Protein AF-A0A645BBJ2-F1 (afdb_monomer_lite)

Foldseek 3Di:
DWWKKFAAQDADPVPRAGWDQDLVQCWTAGPPPGDTGHDDVDPRIDGDDDLVVLLPGNKMFTWDPHPDPRISDGQDIDHLQRLLPRPSGPSNVVNVCVVCVPPD

Organism: NCBI:txid1076179

InterPro domains:
  IPR027417 P-loop containing nucleoside triphosphate hydrolase [G3DSA:3.40.50.300] (46-95)
  IPR027417 P-loop containing nucleoside triphosphate hydrolase [SSF52540] (46-96)

Sequence (104 aa):
MGVIFISKSYYCEGCGGVMEFNAIAQALKCPNCGTEVEIENNPEDVIEHNLDVIKTADYIIDMGPEGGFGGGTIIATGTPEEIAKNKNSYTGIYLNKVLNPDVY

pLDDT: mean 76.14, std 11.01, range [45.19, 90.12]

Secondary structure (DSSP, 8-state):
--EEEEEPPPB-TTT-PBPEEETTTTEEE-TTT--EEE----TT-EE---HHHHTT-SEEEEEESSSGGG--EEEEEE-HHHHHH-TT-HHHHHHHHHH-TT--

Radius of gyration: 13.92 Å; chains: 1; bounding box: 34×27×42 Å

Structure (mmCIF, N/CA/C/O backbone):
data_AF-A0A645BBJ2-F1
#
_entry.id   AF-A0A645BBJ2-F1
#
loop_
_atom_site.group_PDB
_atom_site.id
_atom_site.type_symbol
_atom_site.label_atom_id
_atom_site.label_alt_id
_atom_site.label_comp_id
_atom_site.label_asym_id
_atom_site.label_entity_id
_atom_site.label_seq_id
_atom_site.pdbx_PDB_ins_code
_atom_site.Cartn_x
_atom_site.Cartn_y
_atom_site.Cartn_z
_atom_site.occupancy
_atom_site.B_iso_or_equiv
_atom_site.auth_seq_id
_atom_site.auth_comp_id
_atom_site.auth_asym_id
_atom_site.auth_atom_id
_atom_site.pdbx_PDB_model_num
ATOM 1 N N . MET A 1 1 ? 14.606 -2.758 -5.106 1.00 45.19 1 MET A N 1
ATOM 2 C CA . MET A 1 1 ? 13.350 -3.532 -5.006 1.00 45.19 1 MET A CA 1
ATOM 3 C C . MET A 1 1 ? 12.550 -2.876 -3.897 1.00 45.19 1 MET A C 1
ATOM 5 O O . MET A 1 1 ? 13.106 -2.744 -2.813 1.00 45.19 1 MET A O 1
ATOM 9 N N . GLY A 1 2 ? 11.367 -2.337 -4.207 1.00 51.59 2 GLY A N 1
ATOM 10 C CA . GLY A 1 2 ? 10.516 -1.673 -3.214 1.00 51.59 2 GLY A CA 1
ATOM 11 C C . GLY A 1 2 ? 10.072 -2.664 -2.142 1.00 51.59 2 GLY A C 1
ATOM 12 O O . GLY A 1 2 ? 9.936 -3.855 -2.424 1.00 51.59 2 GLY A O 1
ATOM 13 N N . VAL A 1 3 ? 9.925 -2.189 -0.911 1.00 54.78 3 VAL A N 1
ATOM 14 C CA . VAL A 1 3 ? 9.377 -2.979 0.192 1.00 54.78 3 VAL A CA 1
ATOM 15 C C . VAL A 1 3 ? 7.876 -2.729 0.201 1.00 54.78 3 VAL A C 1
ATOM 17 O O . VAL A 1 3 ? 7.442 -1.581 0.244 1.00 54.78 3 VAL A O 1
ATOM 20 N N . ILE A 1 4 ? 7.089 -3.794 0.126 1.00 63.06 4 ILE A N 1
ATOM 21 C CA . ILE A 1 4 ? 5.632 -3.707 0.061 1.00 63.06 4 ILE A CA 1
ATOM 22 C C . ILE A 1 4 ? 5.094 -4.129 1.418 1.00 63.06 4 ILE A C 1
ATOM 24 O O . ILE A 1 4 ? 5.397 -5.221 1.900 1.00 63.06 4 ILE A O 1
ATOM 28 N N . PHE A 1 5 ? 4.304 -3.250 2.019 1.00 65.81 5 PHE A N 1
ATOM 29 C CA . PHE A 1 5 ? 3.560 -3.533 3.233 1.00 65.81 5 PHE A CA 1
ATOM 30 C C . PHE A 1 5 ? 2.100 -3.747 2.847 1.00 65.81 5 PHE A C 1
ATOM 32 O O . PHE A 1 5 ? 1.470 -2.880 2.237 1.00 65.81 5 PHE A O 1
ATOM 39 N N . ILE A 1 6 ? 1.578 -4.922 3.176 1.00 63.31 6 ILE A N 1
ATOM 40 C CA . ILE A 1 6 ? 0.155 -5.224 3.129 1.00 63.31 6 ILE A CA 1
ATOM 41 C C . ILE A 1 6 ? -0.401 -4.833 4.486 1.00 63.31 6 ILE A C 1
ATOM 43 O O . ILE A 1 6 ? -0.008 -5.410 5.500 1.00 63.31 6 ILE A O 1
ATOM 47 N N . SER A 1 7 ? -1.319 -3.876 4.494 1.00 63.56 7 SER A N 1
ATOM 48 C CA . SER A 1 7 ? -2.118 -3.603 5.676 1.00 63.56 7 SER A CA 1
ATOM 49 C C . SER A 1 7 ? -3.587 -3.805 5.352 1.00 63.56 7 SER A C 1
ATOM 51 O O . SER A 1 7 ? -4.030 -3.676 4.212 1.00 63.56 7 SER A O 1
ATOM 53 N N . LYS A 1 8 ? -4.394 -4.103 6.363 1.00 65.50 8 LYS A N 1
ATOM 54 C CA . LYS A 1 8 ? -5.833 -3.876 6.230 1.00 65.50 8 LYS A CA 1
ATOM 55 C C . LYS A 1 8 ? -6.125 -2.380 6.199 1.00 65.50 8 LYS A C 1
ATOM 57 O O . LYS A 1 8 ? -5.307 -1.567 6.630 1.00 65.50 8 LYS A O 1
ATOM 62 N N . SER A 1 9 ? -7.306 -2.008 5.708 1.00 64.88 9 SER A N 1
ATOM 63 C CA . SER A 1 9 ? -7.831 -0.664 5.947 1.00 64.88 9 SER A CA 1
ATOM 64 C C . SER A 1 9 ? -7.934 -0.445 7.457 1.00 64.88 9 SER A C 1
ATOM 66 O O . SER A 1 9 ? -8.685 -1.145 8.138 1.00 64.88 9 SER A O 1
ATOM 68 N N . TYR A 1 10 ? -7.170 0.507 7.986 1.00 73.31 10 TYR A N 1
ATOM 69 C CA . TYR A 1 10 ? -7.252 0.859 9.397 1.00 73.31 10 TYR A CA 1
ATOM 70 C C . TYR A 1 10 ? -8.370 1.867 9.603 1.00 73.31 10 TYR A C 1
ATOM 72 O O . TYR A 1 10 ? -8.420 2.911 8.948 1.00 73.31 10 TYR A O 1
ATOM 80 N N . TYR A 1 11 ? -9.262 1.551 10.531 1.00 80.12 11 TYR A N 1
ATOM 81 C CA . TYR A 1 11 ? -10.352 2.428 10.923 1.00 80.12 11 TYR A CA 1
ATOM 82 C C . TYR A 1 11 ? -10.053 3.000 12.298 1.00 80.12 11 TYR A C 1
ATOM 84 O O . TYR A 1 11 ? -9.693 2.278 13.224 1.00 80.12 11 TYR A O 1
ATOM 92 N N . CYS A 1 12 ? -10.228 4.308 12.435 1.00 81.19 12 CYS A N 1
ATOM 93 C CA . CYS A 1 12 ? -10.035 4.980 13.704 1.00 81.19 12 CYS A CA 1
ATOM 94 C C . CYS A 1 12 ? -11.099 4.525 14.702 1.00 81.19 12 CYS A C 1
ATOM 96 O O . CYS A 1 12 ? -12.284 4.763 14.478 1.00 81.19 12 CYS A O 1
ATOM 98 N N . GLU A 1 13 ? -10.689 3.962 15.837 1.00 81.94 13 GLU A N 1
ATOM 99 C CA . GLU A 1 13 ? -11.620 3.553 16.900 1.00 81.94 13 GLU A CA 1
ATOM 100 C C . GLU A 1 13 ? -12.450 4.723 17.451 1.00 81.94 13 GLU A C 1
ATOM 102 O O . GLU A 1 13 ? -13.573 4.533 17.912 1.00 81.94 13 GLU A O 1
ATOM 107 N N . GLY A 1 14 ? -11.925 5.950 17.376 1.00 82.69 14 GLY A N 1
ATOM 108 C CA . GLY A 1 14 ? -12.603 7.140 17.885 1.00 82.69 14 GLY A CA 1
ATOM 109 C C . GLY A 1 14 ? -13.741 7.649 16.998 1.00 82.69 14 GLY A C 1
ATOM 110 O O . GLY A 1 14 ? -14.741 8.142 17.514 1.00 82.69 14 GLY A O 1
ATOM 111 N N . CYS A 1 15 ? -13.607 7.566 15.670 1.00 88.88 15 CYS A N 1
ATOM 112 C CA . CYS A 1 15 ? -14.573 8.180 14.746 1.00 88.88 15 CYS A CA 1
ATOM 113 C C . CYS A 1 15 ? -15.000 7.300 13.562 1.00 88.88 15 CYS A C 1
ATOM 115 O O . CYS A 1 15 ? -15.794 7.746 12.735 1.00 88.88 15 CYS A O 1
ATOM 117 N N . GLY A 1 16 ? -14.462 6.086 13.439 1.00 84.56 16 GLY A N 1
ATOM 118 C CA . GLY A 1 16 ? -14.710 5.170 12.323 1.00 84.56 16 GLY A CA 1
ATOM 119 C C . GLY A 1 16 ? -14.126 5.619 10.978 1.00 84.56 16 GLY A C 1
ATOM 120 O O . GLY A 1 16 ? -14.362 4.967 9.965 1.00 84.56 16 GLY A O 1
ATOM 121 N N . GLY A 1 17 ? -13.387 6.732 10.940 1.00 83.56 17 GLY A N 1
ATOM 122 C CA . GLY A 1 17 ? -12.753 7.233 9.723 1.00 83.56 17 GLY A CA 1
ATOM 123 C C . GLY A 1 17 ? -11.597 6.343 9.273 1.00 83.56 17 GLY A C 1
ATOM 124 O O . GLY A 1 17 ? -10.883 5.789 10.108 1.00 83.56 17 GLY A O 1
ATOM 125 N N . VAL A 1 18 ? -11.392 6.242 7.959 1.00 80.69 18 VAL A N 1
ATOM 126 C CA . VAL A 1 18 ? -10.217 5.570 7.384 1.00 80.69 18 VAL A CA 1
ATOM 127 C C . VAL A 1 18 ? -8.965 6.345 7.785 1.00 80.69 18 VAL A C 1
ATOM 129 O O . VAL A 1 18 ? -8.925 7.571 7.672 1.00 80.69 18 VAL A O 1
ATOM 132 N N . MET A 1 19 ? -7.972 5.638 8.311 1.00 80.25 19 MET A N 1
ATOM 133 C CA . MET A 1 19 ? -6.712 6.219 8.757 1.00 80.25 19 MET A CA 1
ATOM 134 C C . MET A 1 19 ? -5.711 6.269 7.602 1.00 80.25 19 MET A C 1
ATOM 136 O O . MET A 1 19 ? -5.670 5.376 6.758 1.00 80.25 19 MET A O 1
ATOM 140 N N . GLU A 1 20 ? -4.899 7.322 7.573 1.00 77.00 20 GLU A N 1
ATOM 141 C CA . GLU A 1 20 ? -3.861 7.546 6.569 1.00 77.00 20 GLU A CA 1
ATOM 142 C C . GLU A 1 20 ? -2.486 7.260 7.166 1.00 77.00 20 GLU A C 1
ATOM 144 O O . GLU A 1 20 ? -2.206 7.630 8.304 1.00 77.00 20 GLU A O 1
ATOM 149 N N . PHE A 1 21 ? -1.596 6.625 6.409 1.00 75.25 21 PHE A N 1
ATOM 150 C CA . PHE A 1 21 ? -0.253 6.334 6.898 1.00 75.25 21 PHE A CA 1
ATOM 151 C C . PHE A 1 21 ? 0.683 7.545 6.770 1.00 75.25 21 PHE A C 1
ATOM 153 O O . PHE A 1 21 ? 0.854 8.115 5.692 1.00 75.25 21 PHE A O 1
ATOM 160 N N . ASN A 1 22 ? 1.331 7.915 7.873 1.00 71.69 22 ASN A N 1
ATOM 161 C CA . ASN A 1 22 ? 2.369 8.934 7.941 1.00 71.69 22 ASN A CA 1
ATOM 162 C C . ASN A 1 22 ? 3.750 8.268 8.008 1.00 71.69 22 ASN A C 1
ATOM 164 O O . ASN A 1 22 ? 4.170 7.776 9.056 1.00 71.69 22 ASN A O 1
ATOM 168 N N . ALA A 1 23 ? 4.489 8.332 6.898 1.00 57.53 23 ALA A N 1
ATOM 169 C CA . ALA A 1 23 ? 5.826 7.743 6.779 1.00 57.53 23 ALA A CA 1
ATOM 170 C C . ALA A 1 23 ? 6.850 8.322 7.763 1.00 57.53 23 ALA A C 1
ATOM 172 O O . ALA A 1 23 ? 7.754 7.614 8.197 1.00 57.53 23 ALA A O 1
ATOM 173 N N . ILE A 1 24 ? 6.743 9.620 8.069 1.00 65.44 24 ILE A N 1
ATOM 174 C CA . ILE A 1 24 ? 7.727 10.334 8.893 1.00 65.44 24 ILE A CA 1
ATOM 175 C C . ILE A 1 24 ? 7.609 9.868 10.341 1.00 65.44 24 ILE A C 1
ATOM 177 O O . ILE A 1 24 ? 8.617 9.657 11.008 1.00 65.44 24 ILE A O 1
ATOM 181 N N . ALA A 1 25 ? 6.372 9.706 10.806 1.00 66.38 25 ALA A N 1
ATOM 182 C CA . ALA A 1 25 ? 6.068 9.272 12.162 1.00 66.38 25 ALA A CA 1
ATOM 183 C C . ALA A 1 25 ? 5.968 7.745 12.301 1.00 66.38 25 ALA A C 1
ATOM 185 O O . ALA A 1 25 ? 5.832 7.267 13.418 1.00 66.38 25 ALA A O 1
ATOM 186 N N . GLN A 1 26 ? 6.002 6.991 11.192 1.00 68.62 26 GLN A N 1
ATOM 187 C CA . GLN A 1 26 ? 5.695 5.551 11.163 1.00 68.62 26 GLN A CA 1
ATOM 188 C C . GLN A 1 26 ? 4.381 5.231 11.896 1.00 68.62 26 GLN A C 1
ATOM 190 O O . GLN A 1 26 ? 4.255 4.255 12.630 1.00 68.62 26 GLN A O 1
ATOM 195 N N . ALA A 1 27 ? 3.392 6.098 11.698 1.00 76.62 27 ALA A N 1
ATOM 196 C CA . ALA A 1 27 ? 2.139 6.081 12.431 1.00 76.62 27 ALA A CA 1
ATOM 197 C C . ALA A 1 27 ? 0.971 6.283 11.474 1.00 76.62 27 ALA A C 1
ATOM 199 O O . ALA A 1 27 ? 1.091 6.939 10.441 1.00 76.62 27 ALA A O 1
ATOM 200 N N . LEU A 1 28 ? -0.182 5.749 11.830 1.00 81.50 28 LEU A N 1
ATOM 201 C CA . LEU A 1 28 ? -1.434 6.010 11.151 1.00 81.50 28 LEU A CA 1
ATOM 202 C C . LEU A 1 28 ? -2.107 7.216 11.790 1.00 81.50 28 LEU A C 1
ATOM 204 O O . LEU A 1 28 ? -2.313 7.254 13.000 1.00 81.50 28 LEU A O 1
ATOM 208 N N . LYS A 1 29 ? -2.493 8.188 10.973 1.00 85.56 29 LYS A N 1
ATOM 209 C CA . LYS A 1 29 ? -3.176 9.405 11.386 1.00 85.56 29 LYS A CA 1
ATOM 210 C C . LYS A 1 29 ? -4.594 9.416 10.845 1.00 85.56 29 LYS A C 1
ATOM 212 O O . LYS A 1 29 ? -4.821 9.274 9.648 1.00 85.56 29 LYS A O 1
ATOM 217 N N . CYS A 1 30 ? -5.567 9.634 11.717 1.00 85.94 30 CYS A N 1
ATOM 218 C CA . CYS A 1 30 ? -6.939 9.843 11.294 1.00 85.94 30 CYS A CA 1
ATOM 219 C C . CYS A 1 30 ? -7.133 11.293 10.813 1.00 85.94 30 CYS A C 1
ATOM 221 O O . CYS A 1 30 ? -6.994 12.214 11.624 1.00 85.94 30 CYS A O 1
ATOM 223 N N . PRO A 1 31 ? -7.525 11.531 9.548 1.00 84.38 31 PRO A N 1
ATOM 224 C CA . PRO A 1 31 ? -7.780 12.883 9.049 1.00 84.38 31 PRO A CA 1
ATOM 225 C C . PRO A 1 31 ? -9.039 13.518 9.661 1.00 84.38 31 PRO A C 1
ATOM 227 O O . PRO A 1 31 ? -9.182 14.737 9.643 1.00 84.38 31 PRO A O 1
ATOM 230 N N . ASN A 1 32 ? -9.951 12.712 10.217 1.00 86.75 32 ASN A N 1
ATOM 231 C CA . ASN A 1 32 ? -11.235 13.189 10.732 1.00 86.75 32 ASN A CA 1
ATOM 232 C C . ASN A 1 32 ? -11.159 13.684 12.190 1.00 86.75 32 ASN A C 1
ATOM 234 O O . ASN A 1 32 ? -11.730 14.717 12.522 1.00 86.75 32 ASN A O 1
ATOM 238 N N . CYS A 1 33 ? -10.449 12.970 13.069 1.00 89.62 33 CYS A N 1
ATOM 239 C CA . CYS A 1 33 ? -10.337 13.332 14.492 1.00 89.62 33 CYS A CA 1
ATOM 240 C C . CYS A 1 33 ? -8.905 13.621 14.964 1.00 89.62 33 CYS A C 1
ATOM 242 O O . CYS A 1 33 ? -8.720 14.025 16.109 1.00 89.62 33 CYS A O 1
ATOM 244 N N . GLY A 1 34 ? -7.894 13.425 14.113 1.00 85.88 34 GLY A N 1
ATOM 245 C CA . GLY A 1 34 ? -6.493 13.694 14.439 1.00 85.88 34 GLY A CA 1
ATOM 246 C C . GLY A 1 34 ? -5.817 12.641 15.320 1.00 85.88 34 GLY A C 1
ATOM 247 O O . GLY A 1 34 ? -4.676 12.853 15.714 1.00 85.88 34 GLY A O 1
ATOM 248 N N . THR A 1 35 ? -6.488 11.525 15.627 1.00 86.44 35 THR A N 1
ATOM 249 C CA . THR A 1 35 ? -5.890 10.405 16.369 1.00 86.44 35 THR A CA 1
ATOM 250 C C . THR A 1 35 ? -4.702 9.839 15.599 1.00 86.44 35 THR A C 1
ATOM 252 O O . THR A 1 35 ? -4.830 9.553 14.410 1.00 86.44 35 THR A O 1
ATOM 255 N N . GLU A 1 36 ? -3.578 9.656 16.285 1.00 83.25 36 GLU A N 1
ATOM 256 C CA . GLU A 1 36 ? -2.374 9.024 15.749 1.00 83.25 36 GLU A CA 1
ATOM 257 C C . GLU A 1 36 ? -2.119 7.709 16.493 1.00 83.25 36 GLU A C 1
ATOM 259 O O . GLU A 1 36 ? -2.217 7.660 17.719 1.00 83.25 36 GLU A O 1
ATOM 264 N N . VAL A 1 37 ? -1.844 6.644 15.743 1.00 79.00 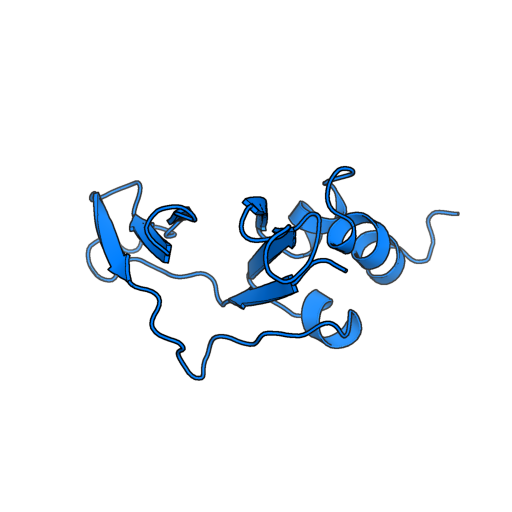37 VAL A N 1
ATOM 265 C CA . VAL A 1 37 ? -1.535 5.305 16.256 1.00 79.00 37 VAL A CA 1
ATOM 266 C C . VAL A 1 37 ? -0.214 4.877 15.638 1.00 79.00 37 VAL A C 1
ATOM 268 O O . VAL A 1 37 ? -0.113 4.796 14.415 1.00 79.00 37 VAL A O 1
ATOM 271 N N . GLU A 1 38 ? 0.805 4.642 16.457 1.00 72.69 38 GLU A N 1
ATOM 272 C CA . GLU A 1 38 ? 2.081 4.106 15.977 1.00 72.69 38 GLU A CA 1
ATOM 273 C C . GLU A 1 38 ? 1.861 2.700 15.412 1.00 72.69 38 GLU A C 1
ATOM 275 O O . GLU A 1 38 ? 1.163 1.884 16.019 1.00 72.69 38 GLU A O 1
ATOM 280 N N . ILE A 1 39 ? 2.422 2.425 14.231 1.00 66.44 39 ILE A N 1
ATOM 281 C CA . ILE A 1 39 ? 2.403 1.065 13.697 1.00 66.44 39 ILE A CA 1
ATOM 282 C C . ILE A 1 39 ? 3.522 0.298 14.399 1.00 66.44 39 ILE A C 1
ATOM 284 O O . ILE A 1 39 ? 4.681 0.325 13.983 1.00 66.44 39 ILE A O 1
ATOM 288 N N . GLU A 1 40 ? 3.177 -0.384 15.486 1.00 58.41 40 GLU A N 1
ATOM 289 C CA . GLU A 1 40 ? 3.977 -1.519 15.932 1.00 58.41 40 GLU A CA 1
ATOM 290 C C . GLU A 1 40 ? 3.825 -2.657 14.915 1.00 58.41 40 GLU A C 1
ATOM 292 O O . GLU A 1 40 ? 2.822 -2.733 14.213 1.00 58.41 40 GLU A O 1
ATOM 297 N N . ASN A 1 41 ? 4.841 -3.514 14.793 1.00 54.78 41 ASN A N 1
ATOM 298 C CA . ASN A 1 41 ? 4.871 -4.631 13.845 1.00 54.78 41 ASN A CA 1
ATOM 299 C C . ASN A 1 41 ? 3.813 -5.679 14.233 1.00 54.78 41 ASN A C 1
ATOM 301 O O . ASN A 1 41 ? 4.111 -6.679 14.893 1.00 54.78 41 ASN A O 1
ATOM 305 N N . ASN A 1 42 ? 2.565 -5.374 13.901 1.00 55.88 42 ASN A N 1
ATOM 306 C CA . ASN A 1 42 ? 1.406 -6.146 14.280 1.00 55.88 42 ASN A CA 1
ATOM 307 C C . ASN A 1 42 ? 1.333 -7.403 13.405 1.00 55.88 42 ASN A C 1
ATOM 309 O O . ASN A 1 42 ? 1.710 -7.368 12.236 1.00 55.88 42 ASN A O 1
ATOM 313 N N . PRO A 1 43 ? 0.835 -8.534 13.926 1.00 54.94 43 PRO A N 1
ATOM 314 C CA . PRO A 1 43 ? 0.740 -9.770 13.150 1.00 54.94 43 PRO A CA 1
ATOM 315 C C . PRO A 1 43 ? -0.212 -9.670 11.942 1.00 54.94 43 PRO A C 1
ATOM 317 O O . PRO A 1 43 ? -0.133 -10.494 11.032 1.00 54.94 43 PRO A O 1
ATOM 320 N N . GLU A 1 44 ? -1.110 -8.686 11.929 1.00 61.09 44 GLU A N 1
ATOM 321 C CA . GLU A 1 44 ? -1.954 -8.308 10.791 1.00 61.09 44 GLU A CA 1
ATOM 322 C C . GLU A 1 44 ? -1.220 -7.552 9.670 1.00 61.09 44 GLU A C 1
ATOM 324 O O . GLU A 1 44 ? -1.761 -7.463 8.563 1.00 61.09 44 GLU A O 1
ATOM 329 N N . ASP A 1 45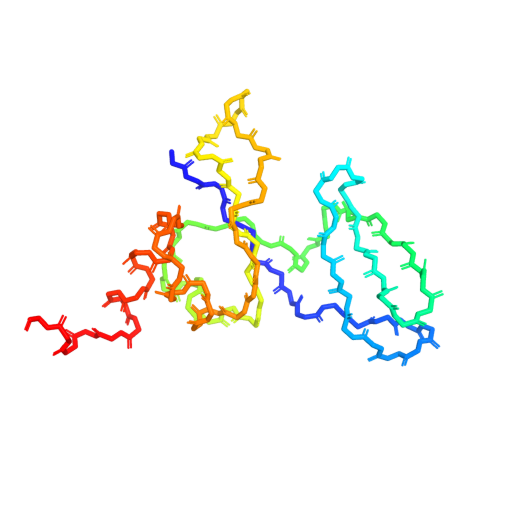 ? 0.000 -7.073 9.920 1.00 67.19 45 ASP A N 1
ATOM 330 C CA . ASP A 1 45 ? 0.822 -6.356 8.950 1.00 67.19 45 ASP A CA 1
ATOM 331 C C . ASP A 1 45 ? 1.815 -7.326 8.319 1.00 67.19 45 ASP A C 1
ATOM 333 O O . ASP A 1 45 ? 2.648 -7.944 8.986 1.00 67.19 45 ASP A O 1
ATOM 337 N N . VAL A 1 46 ? 1.727 -7.484 7.000 1.00 67.00 46 VAL A N 1
ATOM 338 C CA . VAL A 1 46 ? 2.540 -8.470 6.285 1.00 67.00 46 VAL A CA 1
ATOM 339 C C . VAL A 1 46 ? 3.425 -7.764 5.273 1.00 67.00 46 VAL A C 1
ATOM 341 O O . VAL A 1 46 ? 2.946 -7.079 4.372 1.00 67.00 46 VAL A O 1
ATOM 344 N N . ILE A 1 47 ? 4.737 -7.962 5.396 1.00 75.38 47 ILE A N 1
ATOM 345 C CA . ILE A 1 47 ? 5.702 -7.528 4.384 1.00 75.38 47 ILE A CA 1
ATOM 346 C C . ILE A 1 47 ? 5.840 -8.653 3.367 1.00 75.38 47 ILE A C 1
ATOM 348 O O . ILE A 1 47 ? 6.423 -9.691 3.675 1.00 75.38 47 ILE A O 1
ATOM 352 N N . GLU A 1 48 ? 5.323 -8.451 2.158 1.00 75.81 48 GLU A N 1
ATOM 353 C CA . GLU A 1 48 ? 5.286 -9.497 1.137 1.00 75.81 48 GLU A CA 1
ATOM 354 C C . GLU A 1 48 ? 5.660 -8.951 -0.233 1.00 75.81 48 GLU A C 1
ATOM 356 O O . GLU A 1 48 ? 5.349 -7.819 -0.562 1.00 75.81 48 GLU A O 1
ATOM 361 N N . HIS A 1 49 ? 6.325 -9.755 -1.054 1.00 80.94 49 HIS A N 1
ATOM 362 C CA . HIS A 1 49 ? 6.739 -9.367 -2.406 1.00 80.94 49 HIS A CA 1
ATOM 363 C C . HIS A 1 49 ? 6.042 -10.203 -3.485 1.00 80.94 49 HIS A C 1
ATOM 365 O O . HIS A 1 49 ? 6.159 -9.906 -4.676 1.00 80.94 49 HIS A O 1
ATOM 371 N N . ASN A 1 50 ? 5.309 -11.245 -3.086 1.00 81.56 50 ASN A N 1
ATOM 372 C CA . ASN A 1 50 ? 4.510 -12.050 -3.986 1.00 81.56 50 ASN A CA 1
ATOM 373 C C . ASN A 1 50 ? 3.239 -11.308 -4.430 1.00 81.56 50 ASN A C 1
ATOM 375 O O . ASN A 1 50 ? 2.302 -11.106 -3.655 1.00 81.56 50 ASN A O 1
ATOM 379 N N . LEU A 1 51 ? 3.184 -10.956 -5.717 1.00 83.12 51 LEU A N 1
ATOM 380 C CA . LEU A 1 51 ? 2.059 -10.241 -6.326 1.00 83.12 51 LEU A CA 1
ATOM 381 C C . LEU A 1 51 ? 0.725 -10.991 -6.201 1.00 83.12 51 LEU A C 1
ATOM 383 O O . LEU A 1 51 ? -0.323 -10.350 -6.143 1.00 83.12 51 LEU A O 1
ATOM 387 N N . ASP A 1 52 ? 0.745 -12.325 -6.120 1.00 82.19 52 ASP A N 1
ATOM 388 C CA . ASP A 1 52 ? -0.470 -13.122 -5.926 1.00 82.19 52 ASP A CA 1
ATOM 389 C C . ASP A 1 52 ? -1.080 -12.954 -4.534 1.00 82.19 52 ASP A C 1
ATOM 391 O O . ASP A 1 52 ? -2.290 -13.112 -4.386 1.00 82.19 52 ASP A O 1
ATOM 395 N N . VAL A 1 53 ? -0.263 -12.607 -3.538 1.00 80.44 53 VAL A N 1
ATOM 396 C CA . VAL A 1 53 ? -0.724 -12.267 -2.188 1.00 80.44 53 VAL A CA 1
ATOM 397 C C . VAL A 1 53 ? -1.143 -10.798 -2.152 1.00 80.44 53 VAL A C 1
ATOM 399 O O . VAL A 1 53 ? -2.240 -10.472 -1.704 1.00 80.44 53 VAL A O 1
ATOM 402 N N . ILE A 1 54 ? -0.317 -9.917 -2.720 1.00 83.88 54 ILE A N 1
ATOM 403 C CA . ILE A 1 54 ? -0.535 -8.464 -2.726 1.00 83.88 54 ILE A CA 1
ATOM 404 C C . ILE A 1 54 ? -1.842 -8.077 -3.428 1.00 83.88 54 ILE A C 1
ATOM 406 O O . ILE A 1 54 ? -2.548 -7.193 -2.955 1.00 83.88 54 ILE A O 1
ATOM 410 N N . LYS A 1 55 ? -2.221 -8.749 -4.522 1.00 83.25 55 LYS A N 1
ATOM 411 C CA . LYS A 1 55 ? -3.483 -8.458 -5.230 1.00 83.25 55 LYS A CA 1
ATOM 412 C C . LYS A 1 55 ? -4.740 -8.718 -4.395 1.00 83.25 55 LYS A C 1
ATOM 414 O O . LYS A 1 55 ? -5.806 -8.243 -4.760 1.00 83.25 55 LYS A O 1
ATOM 419 N N . THR A 1 56 ? -4.629 -9.512 -3.329 1.00 82.56 56 THR A N 1
ATOM 420 C CA . THR A 1 56 ? -5.743 -9.820 -2.418 1.00 82.56 56 THR A CA 1
ATOM 421 C C . THR A 1 56 ? -5.780 -8.913 -1.190 1.00 82.56 56 THR A C 1
ATOM 423 O O . THR A 1 56 ? -6.644 -9.087 -0.337 1.00 82.56 56 THR A O 1
ATOM 426 N N . ALA A 1 57 ? -4.841 -7.970 -1.086 1.00 81.69 57 ALA A N 1
ATOM 427 C CA . ALA A 1 57 ? -4.785 -7.018 0.008 1.00 81.69 57 ALA A CA 1
ATOM 428 C C . ALA A 1 57 ? -5.967 -6.043 -0.034 1.00 81.69 57 ALA A C 1
ATOM 430 O O . ALA A 1 57 ? -6.365 -5.582 -1.100 1.00 81.69 57 ALA A O 1
ATOM 431 N N . ASP A 1 58 ? -6.463 -5.661 1.140 1.00 80.19 58 ASP A N 1
ATOM 432 C CA . ASP A 1 58 ? -7.444 -4.579 1.2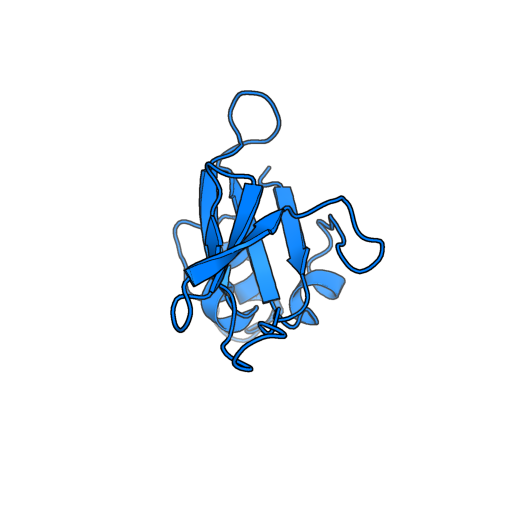60 1.00 80.19 58 ASP A CA 1
ATOM 433 C C . ASP A 1 58 ? -6.773 -3.202 1.090 1.00 80.19 58 ASP A C 1
ATOM 435 O O . ASP A 1 58 ? -7.370 -2.258 0.570 1.00 80.19 58 ASP A O 1
ATOM 439 N N . TYR A 1 59 ? -5.516 -3.079 1.528 1.00 81.62 59 TYR A N 1
ATOM 440 C CA . TYR A 1 59 ? -4.729 -1.857 1.445 1.00 81.62 59 TYR A CA 1
ATOM 441 C C . TYR A 1 59 ? -3.234 -2.174 1.299 1.00 81.62 59 TYR A C 1
ATOM 443 O O . TYR A 1 59 ? -2.712 -3.164 1.813 1.00 81.62 59 TYR A O 1
ATOM 451 N N . ILE A 1 60 ? -2.526 -1.332 0.560 1.00 83.38 60 ILE A N 1
ATOM 452 C CA . ILE A 1 60 ? -1.105 -1.480 0.270 1.00 83.38 60 ILE A CA 1
ATOM 453 C C . ILE A 1 60 ? -0.412 -0.165 0.586 1.00 83.38 60 ILE A C 1
ATOM 455 O O . ILE A 1 60 ? -0.874 0.913 0.206 1.00 83.38 60 ILE A O 1
ATOM 459 N N . ILE A 1 61 ? 0.747 -0.277 1.222 1.00 82.50 61 ILE A N 1
ATOM 460 C CA . ILE A 1 61 ? 1.716 0.799 1.373 1.00 82.50 61 ILE A CA 1
ATOM 461 C C . ILE A 1 61 ? 2.959 0.385 0.579 1.00 82.50 61 ILE A C 1
ATOM 463 O O . ILE A 1 61 ? 3.692 -0.531 0.959 1.00 82.50 61 ILE A O 1
ATOM 467 N N . ASP A 1 62 ? 3.179 1.044 -0.557 1.00 82.56 62 ASP A N 1
ATOM 468 C CA . ASP A 1 62 ? 4.341 0.810 -1.409 1.00 82.56 62 ASP A CA 1
ATOM 469 C C . ASP A 1 62 ? 5.487 1.733 -0.993 1.00 82.56 62 ASP A C 1
ATOM 471 O O . ASP A 1 62 ? 5.418 2.959 -1.156 1.00 82.56 62 ASP A O 1
ATOM 475 N N . MET A 1 63 ? 6.551 1.140 -0.452 1.00 7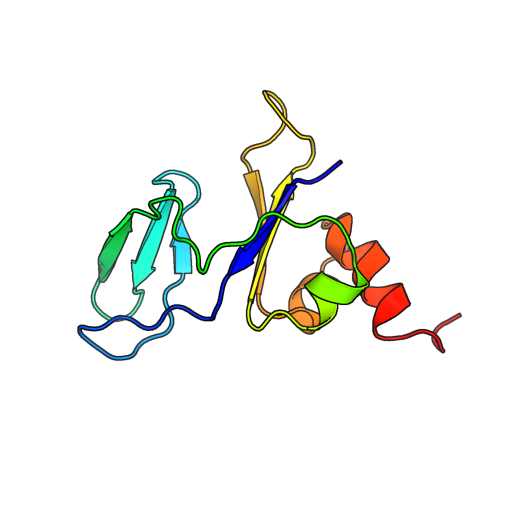8.94 63 MET A N 1
ATOM 476 C CA . MET A 1 63 ? 7.731 1.860 0.008 1.00 78.94 63 MET A CA 1
ATOM 477 C C . MET A 1 63 ? 8.910 1.649 -0.941 1.00 78.94 63 MET A C 1
ATOM 479 O O . MET A 1 63 ? 9.219 0.539 -1.374 1.00 78.94 63 MET A O 1
ATOM 483 N N . GLY A 1 64 ? 9.623 2.727 -1.243 1.00 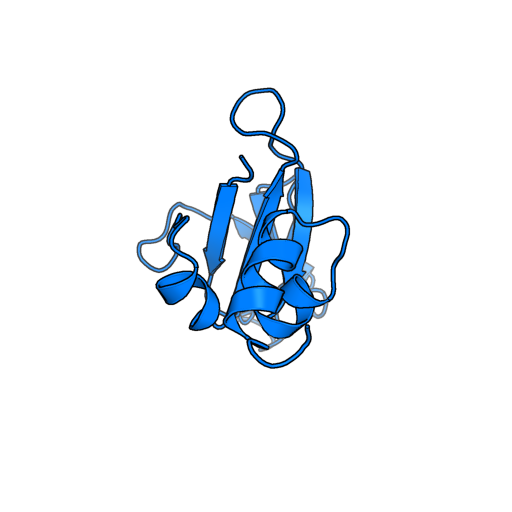74.12 64 GLY A N 1
ATOM 484 C CA . GLY A 1 64 ? 10.740 2.705 -2.180 1.00 74.12 64 GLY A CA 1
ATOM 485 C C . GLY A 1 64 ? 11.493 4.034 -2.214 1.00 74.12 64 GLY A C 1
ATOM 486 O O . GLY A 1 64 ? 11.402 4.807 -1.257 1.00 74.12 64 GLY A O 1
ATOM 487 N N . PRO A 1 65 ? 12.252 4.319 -3.291 1.00 65.69 65 PRO A N 1
ATOM 488 C CA . PRO A 1 65 ? 12.423 3.519 -4.516 1.00 65.69 65 PRO A CA 1
ATOM 489 C C . PRO A 1 65 ? 13.323 2.278 -4.343 1.00 65.69 65 PRO A C 1
ATOM 491 O O . PRO A 1 65 ? 13.239 1.337 -5.137 1.00 65.69 65 PRO A O 1
ATOM 494 N N . GLU A 1 66 ? 14.154 2.243 -3.298 1.00 65.75 66 GLU A N 1
ATOM 495 C CA . GLU A 1 66 ? 15.015 1.104 -2.960 1.00 65.75 66 GLU A CA 1
ATOM 496 C C . GLU A 1 66 ? 14.683 0.504 -1.582 1.00 65.75 66 GLU A C 1
ATOM 498 O O . GLU A 1 66 ? 13.803 0.988 -0.876 1.00 65.75 66 GLU A O 1
ATOM 503 N N . GLY A 1 67 ? 15.363 -0.586 -1.215 1.00 61.88 67 GLY A N 1
ATOM 504 C CA . GLY A 1 67 ? 15.322 -1.155 0.134 1.00 61.88 67 GLY A CA 1
ATOM 505 C C . GLY A 1 67 ? 16.546 -0.719 0.947 1.00 61.88 67 GLY A C 1
ATOM 506 O O . GLY A 1 67 ? 17.586 -0.383 0.381 1.00 61.88 67 GLY A O 1
ATOM 507 N N . GLY A 1 68 ? 16.454 -0.736 2.278 1.00 62.62 68 GLY A N 1
ATOM 508 C CA . GLY A 1 68 ? 17.554 -0.312 3.156 1.00 62.62 68 GLY A CA 1
ATOM 509 C C . GLY A 1 68 ? 17.716 1.212 3.211 1.00 62.62 68 GLY A C 1
ATOM 510 O O . GLY A 1 68 ? 16.727 1.936 3.224 1.00 62.62 68 GLY A O 1
ATOM 511 N N . PHE A 1 69 ? 18.956 1.714 3.243 1.00 58.38 69 PHE A N 1
ATOM 512 C CA . PHE A 1 69 ? 19.255 3.151 3.405 1.00 58.38 69 PHE A CA 1
ATOM 513 C C . PHE A 1 69 ? 18.721 4.053 2.275 1.00 58.38 69 PHE A C 1
ATOM 515 O O . PHE A 1 69 ? 18.546 5.246 2.498 1.00 58.38 69 PHE A O 1
ATOM 522 N N . GLY A 1 70 ? 18.477 3.502 1.079 1.00 59.41 70 GLY A N 1
ATOM 523 C CA . GLY A 1 70 ? 17.873 4.212 -0.060 1.00 59.41 70 GLY A CA 1
ATOM 524 C C . GLY A 1 70 ? 16.347 4.076 -0.154 1.00 59.41 70 GLY A C 1
ATOM 525 O O . GLY A 1 70 ? 15.749 4.523 -1.132 1.00 59.41 70 GLY A O 1
ATOM 526 N N . GLY A 1 71 ? 15.729 3.410 0.824 1.00 63.62 71 GLY A N 1
ATOM 527 C CA . GLY A 1 71 ? 14.282 3.265 0.950 1.00 63.62 71 GLY A CA 1
ATOM 528 C C . GLY A 1 71 ? 13.671 4.245 1.947 1.00 63.62 71 GLY A C 1
ATOM 529 O O . GLY A 1 71 ? 14.261 5.266 2.290 1.00 63.62 71 GLY A O 1
ATOM 530 N N . GLY A 1 72 ? 12.471 3.922 2.432 1.00 63.56 72 GLY A N 1
ATOM 531 C CA . GLY A 1 72 ? 11.808 4.686 3.496 1.00 63.56 72 GLY A CA 1
ATOM 532 C C . GLY A 1 72 ? 10.898 5.817 3.015 1.00 63.56 72 GLY A C 1
ATOM 533 O O . GLY A 1 72 ? 10.313 6.507 3.844 1.00 63.56 72 GLY A O 1
ATOM 534 N N . THR A 1 73 ? 10.734 5.998 1.701 1.00 72.12 73 THR A N 1
ATOM 535 C CA . THR A 1 73 ? 9.739 6.929 1.152 1.00 72.12 73 THR A CA 1
ATOM 536 C C . THR A 1 73 ? 8.495 6.162 0.726 1.00 72.12 73 THR A C 1
ATOM 538 O O . THR A 1 73 ? 8.592 5.135 0.053 1.00 72.12 73 THR A O 1
ATOM 541 N N . ILE A 1 74 ? 7.320 6.669 1.095 1.00 76.88 74 ILE A N 1
ATOM 542 C CA . ILE A 1 74 ? 6.055 6.199 0.530 1.00 76.88 74 ILE A CA 1
ATOM 543 C C . ILE A 1 74 ? 5.996 6.656 -0.925 1.00 76.88 74 ILE A C 1
ATOM 545 O O . ILE A 1 74 ? 5.972 7.855 -1.204 1.00 76.88 74 ILE A O 1
ATOM 549 N N . ILE A 1 75 ? 5.953 5.701 -1.847 1.00 83.38 75 ILE A N 1
ATOM 550 C CA . ILE A 1 75 ? 5.740 5.973 -3.270 1.00 83.38 75 ILE A CA 1
ATOM 551 C C . ILE A 1 75 ? 4.243 6.058 -3.572 1.00 83.38 75 ILE A C 1
ATOM 553 O O . ILE A 1 75 ? 3.808 6.888 -4.376 1.00 83.38 75 ILE A O 1
ATOM 557 N N . ALA A 1 76 ? 3.455 5.194 -2.931 1.00 83.25 76 ALA A N 1
ATOM 558 C CA . ALA A 1 76 ? 2.014 5.108 -3.106 1.00 83.25 76 ALA A CA 1
ATOM 559 C C . ALA A 1 76 ? 1.360 4.415 -1.902 1.00 83.25 76 ALA A C 1
ATOM 561 O O . ALA A 1 76 ? 1.949 3.505 -1.322 1.00 83.25 76 ALA A O 1
ATOM 562 N N . THR A 1 77 ? 0.128 4.796 -1.572 1.00 84.38 77 THR A N 1
ATOM 563 C CA . THR A 1 77 ? -0.742 4.032 -0.670 1.00 84.38 77 THR A CA 1
ATOM 564 C C . THR A 1 77 ? -2.142 3.935 -1.262 1.00 84.38 77 THR A C 1
ATOM 566 O O . THR A 1 77 ? -2.555 4.820 -2.016 1.00 84.38 77 THR A O 1
ATOM 569 N N . GLY A 1 78 ? -2.861 2.857 -0.961 1.00 82.94 78 GLY A N 1
ATOM 570 C CA . GLY A 1 78 ? -4.209 2.638 -1.480 1.00 82.94 78 GLY A CA 1
ATOM 571 C C . GLY A 1 78 ? -4.547 1.166 -1.666 1.00 82.94 78 GLY A C 1
ATOM 572 O O . GLY A 1 78 ? -3.773 0.280 -1.316 1.00 82.94 78 GLY A O 1
ATOM 573 N N . THR A 1 79 ? -5.706 0.912 -2.2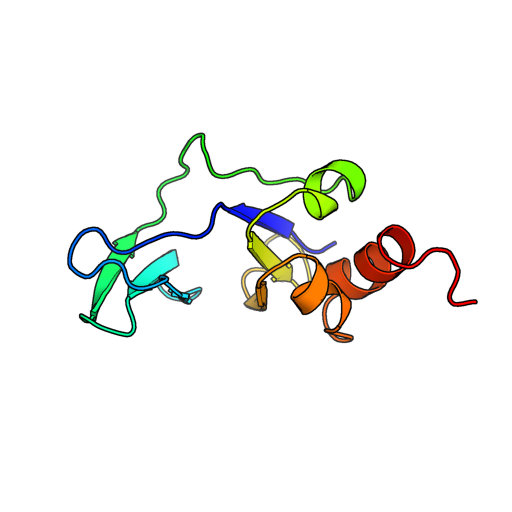55 1.00 86.88 79 THR A N 1
ATOM 574 C CA . THR A 1 79 ? -6.129 -0.418 -2.722 1.00 86.88 79 THR A CA 1
ATOM 575 C C . THR A 1 79 ? -5.198 -0.961 -3.820 1.00 86.88 79 THR A C 1
ATOM 577 O O . THR A 1 79 ? -4.534 -0.173 -4.508 1.00 86.88 79 THR A O 1
ATOM 580 N N . PRO A 1 80 ? -5.156 -2.287 -4.058 1.00 87.25 80 PRO A N 1
ATOM 581 C CA . PRO A 1 80 ? -4.403 -2.878 -5.168 1.00 87.25 80 PRO A CA 1
ATOM 582 C C . PRO A 1 80 ? -4.631 -2.188 -6.517 1.00 87.25 80 PRO A C 1
ATOM 584 O O . PRO A 1 80 ? -3.687 -1.937 -7.270 1.00 87.25 80 PRO A O 1
ATOM 587 N N . GLU A 1 81 ? -5.871 -1.809 -6.808 1.00 88.25 81 GLU A N 1
ATOM 588 C CA . GLU A 1 81 ? -6.269 -1.135 -8.038 1.00 88.25 81 GLU A CA 1
ATOM 589 C C . GLU A 1 81 ? -5.761 0.311 -8.115 1.00 88.25 81 GLU A C 1
ATOM 591 O O . GLU A 1 81 ? -5.449 0.802 -9.203 1.00 88.25 81 GLU A O 1
ATOM 596 N N . GLU A 1 82 ? -5.688 1.016 -6.985 1.00 89.56 82 GLU A N 1
ATOM 597 C CA . GLU A 1 82 ? -5.126 2.368 -6.905 1.00 89.56 82 GLU A CA 1
ATOM 598 C C . GLU A 1 82 ? -3.607 2.343 -7.081 1.00 89.56 82 GLU A C 1
ATOM 600 O O . GLU A 1 82 ? -3.072 3.115 -7.883 1.00 89.56 82 GLU A O 1
ATOM 605 N N . ILE A 1 83 ? -2.921 1.401 -6.426 1.00 89.62 83 ILE A N 1
ATOM 606 C CA . ILE A 1 83 ? -1.478 1.199 -6.601 1.00 89.62 83 ILE A CA 1
ATOM 607 C C . ILE A 1 83 ? -1.161 0.833 -8.053 1.00 89.62 83 ILE A C 1
ATOM 609 O O . ILE A 1 83 ? -0.254 1.413 -8.647 1.00 89.62 83 ILE A O 1
ATOM 613 N N . ALA A 1 84 ? -1.949 -0.050 -8.673 1.00 90.12 84 ALA A N 1
ATOM 614 C CA . ALA A 1 84 ? -1.769 -0.462 -10.066 1.00 90.12 84 ALA A CA 1
ATOM 615 C C . ALA A 1 84 ? -1.891 0.687 -11.088 1.00 90.12 84 ALA A C 1
ATOM 617 O O . ALA A 1 84 ? -1.367 0.595 -12.203 1.00 90.12 84 ALA A O 1
ATOM 618 N N . LYS A 1 85 ? -2.565 1.788 -10.733 1.00 89.94 85 LYS A N 1
ATOM 619 C CA . LYS A 1 85 ? -2.652 2.998 -11.571 1.00 89.94 85 LYS A CA 1
ATOM 620 C C . LYS A 1 85 ? -1.435 3.913 -11.413 1.00 89.94 85 LYS A C 1
ATOM 622 O O . LYS A 1 85 ? -1.201 4.763 -12.277 1.00 89.94 85 LYS A O 1
ATOM 627 N N . ASN A 1 86 ? -0.651 3.758 -10.345 1.00 87.25 86 ASN A N 1
ATOM 628 C CA . ASN A 1 86 ? 0.499 4.607 -10.069 1.00 87.25 86 ASN A CA 1
ATOM 629 C C . ASN A 1 86 ? 1.739 4.148 -10.855 1.00 87.25 86 ASN A C 1
ATOM 631 O O . ASN A 1 86 ? 2.410 3.181 -10.506 1.00 87.25 86 ASN A O 1
ATOM 635 N N . LYS A 1 87 ? 2.088 4.900 -11.905 1.00 83.69 87 LYS A N 1
ATOM 636 C CA . LYS A 1 87 ? 3.254 4.619 -12.764 1.00 83.69 87 LYS A CA 1
ATOM 637 C C . LYS A 1 87 ? 4.608 4.868 -12.092 1.00 83.69 87 LYS A C 1
ATOM 639 O O . LYS A 1 87 ? 5.618 4.419 -12.622 1.00 83.69 87 LYS A O 1
ATOM 644 N N . ASN A 1 88 ? 4.642 5.584 -10.968 1.00 83.69 88 ASN A N 1
ATOM 645 C CA . ASN A 1 88 ? 5.872 5.816 -10.207 1.00 83.69 88 ASN A CA 1
ATOM 646 C C . ASN A 1 88 ? 6.169 4.665 -9.233 1.00 83.69 88 ASN A C 1
ATOM 648 O O . ASN A 1 88 ? 7.275 4.581 -8.707 1.00 83.69 88 ASN A O 1
ATOM 652 N N . SER A 1 89 ? 5.195 3.779 -9.010 1.00 82.56 89 SER A N 1
ATOM 653 C CA . SER A 1 89 ? 5.323 2.591 -8.175 1.00 82.56 89 SER A CA 1
ATOM 654 C C . SER A 1 89 ? 5.801 1.410 -9.017 1.00 82.56 89 SER A C 1
ATOM 656 O O . SER A 1 89 ? 5.103 0.962 -9.929 1.00 82.56 89 SER A O 1
ATOM 658 N N . TYR A 1 90 ? 6.981 0.865 -8.702 1.00 84.38 90 TYR A N 1
ATOM 659 C CA . TYR A 1 90 ? 7.431 -0.393 -9.311 1.00 84.38 90 TYR A CA 1
ATOM 660 C C . TYR A 1 90 ? 6.414 -1.503 -9.047 1.00 84.38 90 TYR A C 1
ATOM 662 O O . TYR A 1 90 ? 6.036 -2.224 -9.968 1.00 84.38 90 TYR A O 1
ATOM 670 N N . THR A 1 91 ? 5.925 -1.582 -7.810 1.00 84.19 91 THR A N 1
ATOM 671 C CA . THR A 1 91 ? 4.865 -2.502 -7.398 1.00 84.19 91 THR A CA 1
ATOM 672 C C . THR A 1 91 ? 3.616 -2.315 -8.248 1.00 84.19 91 THR A C 1
ATOM 674 O O . THR A 1 91 ? 3.132 -3.285 -8.817 1.00 84.19 91 THR A O 1
ATOM 677 N N . GLY A 1 92 ? 3.148 -1.081 -8.433 1.00 86.44 92 GLY A N 1
ATOM 678 C CA . GLY A 1 92 ? 1.997 -0.740 -9.264 1.00 86.44 92 GLY A CA 1
ATOM 679 C C . GLY A 1 92 ? 2.138 -1.193 -10.712 1.00 86.44 92 GLY A C 1
ATOM 680 O O . GLY A 1 92 ? 1.216 -1.796 -11.258 1.00 86.44 92 GLY A O 1
ATOM 681 N N . ILE A 1 93 ? 3.312 -0.997 -11.320 1.00 87.50 93 ILE A N 1
ATOM 682 C CA . ILE A 1 93 ? 3.585 -1.443 -12.695 1.00 87.50 93 ILE A CA 1
ATOM 683 C C . ILE A 1 93 ? 3.411 -2.961 -12.832 1.00 87.50 93 ILE A C 1
ATOM 685 O O . ILE A 1 93 ? 2.820 -3.426 -13.809 1.00 87.50 93 ILE A O 1
ATOM 689 N N . TYR A 1 94 ? 3.932 -3.744 -11.885 1.00 86.88 94 TYR A N 1
ATOM 690 C CA . TYR A 1 94 ? 3.817 -5.203 -11.937 1.00 86.88 94 TYR A CA 1
ATOM 691 C C . TYR A 1 94 ? 2.436 -5.698 -11.505 1.00 86.88 94 TYR A C 1
ATOM 693 O O . TYR A 1 94 ? 1.894 -6.604 -12.135 1.00 86.88 94 TYR A O 1
ATOM 701 N N . LEU A 1 95 ? 1.840 -5.074 -10.491 1.00 86.88 95 LEU A N 1
ATOM 702 C CA . LEU A 1 95 ? 0.508 -5.397 -9.994 1.00 86.88 95 LEU A CA 1
ATOM 703 C C . LEU A 1 95 ? -0.558 -5.173 -11.069 1.00 86.88 95 LEU A C 1
ATOM 705 O O . LEU A 1 95 ? -1.450 -5.999 -11.226 1.00 86.88 95 LEU A O 1
ATOM 709 N N . ASN A 1 96 ? -0.415 -4.128 -11.889 1.00 87.56 96 ASN A N 1
ATOM 710 C CA . ASN A 1 96 ? -1.304 -3.886 -13.022 1.00 87.56 96 ASN A CA 1
ATOM 711 C C . ASN A 1 96 ? -1.315 -5.061 -14.012 1.00 87.56 96 ASN A C 1
ATOM 713 O O . ASN A 1 96 ? -2.384 -5.483 -14.435 1.00 87.56 96 ASN A O 1
ATOM 717 N N . LYS A 1 97 ? -0.154 -5.656 -14.311 1.00 87.12 97 LYS A N 1
ATOM 718 C CA . LYS A 1 97 ? -0.067 -6.826 -15.205 1.00 87.12 97 LYS A CA 1
ATOM 719 C C . LYS A 1 97 ? -0.772 -8.058 -14.638 1.00 87.12 97 LYS A C 1
ATOM 721 O O . LYS A 1 97 ? -1.252 -8.887 -15.400 1.00 87.12 97 LYS A O 1
ATOM 726 N N . VAL A 1 98 ? -0.809 -8.184 -13.311 1.00 86.25 98 VAL A N 1
ATOM 727 C CA . VAL A 1 98 ? -1.481 -9.292 -12.620 1.00 86.25 98 VAL A CA 1
ATOM 728 C C . VAL A 1 98 ? -2.993 -9.061 -12.537 1.00 86.25 98 VAL A C 1
ATOM 730 O O . VAL A 1 98 ? -3.755 -10.014 -12.669 1.00 86.25 98 VAL A O 1
ATOM 733 N N . LEU A 1 99 ? -3.433 -7.811 -12.353 1.00 86.00 99 LEU A N 1
ATOM 734 C CA . LEU A 1 99 ? -4.853 -7.444 -12.295 1.00 86.00 99 LEU A CA 1
ATOM 735 C C . LEU A 1 99 ? -5.511 -7.350 -13.682 1.00 86.00 99 LEU A C 1
ATOM 737 O O . LEU A 1 99 ? -6.685 -7.678 -13.817 1.00 86.00 99 LEU A O 1
ATOM 741 N N . ASN A 1 100 ? -4.768 -6.925 -14.708 1.00 83.75 100 ASN A N 1
ATOM 742 C CA . ASN A 1 100 ? -5.256 -6.710 -16.073 1.00 83.75 100 ASN A CA 1
ATOM 743 C C . ASN A 1 100 ? -4.402 -7.486 -17.097 1.00 83.75 100 ASN A C 1
ATOM 745 O O . ASN A 1 100 ? -3.663 -6.873 -17.872 1.00 83.75 100 ASN A O 1
ATOM 749 N N . PRO A 1 101 ? -4.483 -8.828 -17.130 1.00 73.19 101 PRO A N 1
ATOM 750 C CA . PRO A 1 101 ? -3.664 -9.651 -18.026 1.00 73.19 101 PRO A CA 1
ATOM 751 C C . PRO A 1 101 ? -3.960 -9.429 -19.523 1.00 73.19 101 PRO A C 1
ATOM 753 O O . PRO A 1 101 ? -3.112 -9.735 -20.359 1.00 73.19 101 PRO A O 1
ATOM 756 N N . ASP A 1 102 ? -5.128 -8.871 -19.862 1.00 68.94 102 ASP A N 1
ATOM 757 C CA . ASP A 1 102 ? -5.608 -8.701 -21.243 1.00 68.94 102 ASP A CA 1
ATOM 758 C C . ASP A 1 102 ? -5.188 -7.374 -21.908 1.00 68.94 102 ASP A C 1
ATOM 760 O O . ASP A 1 102 ? -5.498 -7.139 -23.077 1.00 68.94 102 ASP A O 1
ATOM 764 N N . VAL A 1 103 ? -4.497 -6.482 -21.190 1.00 60.09 103 VAL A N 1
ATOM 765 C CA . VAL A 1 103 ? -4.034 -5.191 -21.728 1.00 60.09 103 VAL A CA 1
ATOM 766 C C . VAL A 1 103 ? -2.602 -5.356 -22.253 1.00 60.09 103 VAL A C 1
ATOM 768 O O . VAL A 1 103 ? -1.639 -5.098 -21.531 1.00 60.09 103 VAL A O 1
ATOM 771 N N . TYR A 1 104 ? -2.471 -5.814 -23.503 1.00 51.94 104 TYR A N 1
ATOM 772 C CA . TYR A 1 104 ? -1.204 -5.922 -24.247 1.00 51.94 104 TYR A CA 1
ATOM 773 C C . TYR A 1 104 ? -1.200 -5.055 -25.508 1.00 51.94 104 TYR A C 1
ATOM 775 O O . TYR A 1 104 ? -2.231 -5.032 -26.218 1.00 51.94 104 TYR A O 1
#